Protein AF-A0A8J2PEN5-F1 (afdb_monomer)

pLDDT: mean 86.98, std 13.39, range [38.78, 98.19]

Secondary structure (DSSP, 8-state):
-EEEE--SEE--EEETTTTEEE---TT-BEE--SB-TTS-B-GGG-EEEPPEEES--EEE-----SGGGTTTSPPPSSTTPPPPPEETT---

Sequence (92 aa):
MFYLQEPELGGETVFIDANVVVRPTKGSGLFWYGLYSDGEVDRSTNHGACPVILGRKWVANKWIFYDDQFLARKCGLRPKERYVILANNTSS

Radius of gyration: 14.78 Å; Cα contacts (8 Å, |Δi|>4): 174; chains: 1; bounding box: 36×25×35 Å

Nearest PDB structures (foldseek):
  7zsc-assembly1_A  TM=9.726E-01  e=1.708E-04  Homo sapiens
  7zsc-assembly2_B  TM=9.716E-01  e=6.767E-04  Homo sapiens
  3itq-assembly1_A  TM=9.107E-01  e=8.268E-03  Bacillus anthracis str. Ames
  5hv0-assembly1_B  TM=9.058E-01  e=9.975E-03  Bacillus anthracis
  5iax-assembly1_A  TM=9.053E-01  e=1.281E-02  Bacillus anthracis

InterPro domains:
  IPR044862 Prolyl 4-hydroxylase alpha subunit, Fe(2+) 2OG dioxygenase domain [PF13640] (1-64)
  IPR045054 Prolyl 4-hydroxylase [PTHR10869] (1-63)

Organism: NCBI:txid39272

Structure (mmCIF, N/CA/C/O backbone):
data_AF-A0A8J2PEN5-F1
#
_entry.id   AF-A0A8J2PEN5-F1
#
loop_
_atom_site.group_PDB
_atom_site.id
_atom_site.type_symbol
_atom_site.label_atom_id
_atom_site.label_alt_id
_atom_site.label_comp_id
_atom_site.label_asym_id
_atom_site.label_entity_id
_atom_site.label_seq_id
_atom_site.pdbx_PDB_ins_code
_atom_site.Cartn_x
_atom_site.Cartn_y
_atom_site.Cartn_z
_atom_site.occupancy
_atom_site.B_iso_or_equiv
_atom_site.auth_seq_id
_atom_site.auth_comp_id
_atom_site.auth_asym_id
_atom_site.auth_atom_id
_atom_site.pdbx_PDB_model_num
ATOM 1 N N . MET A 1 1 ? 0.131 4.739 0.323 1.00 94.44 1 MET A N 1
ATOM 2 C CA . MET A 1 1 ? -1.130 4.645 1.088 1.00 94.44 1 MET A CA 1
ATOM 3 C C . MET A 1 1 ? -0.988 5.418 2.386 1.00 94.44 1 MET A C 1
ATOM 5 O O . MET A 1 1 ? 0.026 5.269 3.050 1.00 94.44 1 MET A O 1
ATOM 9 N N . PHE A 1 2 ? -1.978 6.226 2.747 1.00 96.56 2 PHE A N 1
ATOM 10 C CA . PHE A 1 2 ? -2.012 6.983 4.000 1.00 96.56 2 PHE A CA 1
ATOM 11 C C . PHE A 1 2 ? -3.144 6.467 4.885 1.00 96.56 2 PHE A C 1
ATOM 13 O O . PHE A 1 2 ? -4.258 6.286 4.390 1.00 96.56 2 PHE A O 1
ATOM 20 N N . TYR A 1 3 ? -2.879 6.245 6.171 1.00 97.25 3 TYR A N 1
ATOM 21 C CA . TYR A 1 3 ? -3.888 5.830 7.145 1.00 97.25 3 TYR A CA 1
ATOM 22 C C . TYR A 1 3 ? -4.514 7.066 7.799 1.00 97.25 3 TYR A C 1
ATOM 24 O O . TYR A 1 3 ? -3.881 7.767 8.583 1.00 97.25 3 TYR A O 1
ATOM 32 N N . LEU A 1 4 ? -5.772 7.350 7.467 1.00 97.50 4 LEU A N 1
ATOM 33 C CA . LEU A 1 4 ? -6.506 8.524 7.952 1.00 97.50 4 LEU A CA 1
ATOM 34 C C . LEU A 1 4 ? -7.207 8.262 9.292 1.00 97.50 4 LEU A C 1
ATOM 36 O O . LEU A 1 4 ? -7.449 9.188 10.064 1.00 97.50 4 LEU A O 1
ATOM 40 N N . GLN A 1 5 ? -7.529 6.998 9.562 1.00 96.94 5 GLN A N 1
ATOM 41 C CA . GLN A 1 5 ? -8.113 6.536 10.815 1.00 96.94 5 GLN A CA 1
ATOM 42 C C . GLN A 1 5 ? -7.690 5.088 11.064 1.00 96.94 5 GLN A C 1
ATOM 44 O O . GLN A 1 5 ? -7.763 4.258 10.152 1.00 96.94 5 GLN A O 1
ATOM 49 N N . GLU A 1 6 ? -7.275 4.809 12.296 1.00 96.50 6 GLU A N 1
ATOM 50 C CA . GLU A 1 6 ? -6.973 3.463 12.777 1.00 96.50 6 GLU A CA 1
ATOM 51 C C . GLU A 1 6 ? -8.226 2.808 13.395 1.00 96.50 6 GLU A C 1
ATOM 53 O O . GLU A 1 6 ? -8.979 3.497 14.096 1.00 96.50 6 GLU A O 1
ATOM 58 N N . PRO A 1 7 ? -8.491 1.522 13.095 1.00 97.50 7 PRO A N 1
ATOM 59 C CA . PRO A 1 7 ? -9.490 0.716 13.793 1.00 97.50 7 PRO A CA 1
ATOM 60 C C . PRO A 1 7 ? -8.979 0.284 15.175 1.00 97.50 7 PRO A C 1
ATOM 62 O O . PRO A 1 7 ? -7.770 0.191 15.379 1.00 97.50 7 PRO A O 1
ATOM 65 N N . GLU A 1 8 ? -9.879 -0.049 16.106 1.00 97.56 8 GLU A N 1
ATOM 66 C CA . GLU A 1 8 ? -9.466 -0.609 17.399 1.00 97.56 8 GLU A CA 1
ATOM 67 C C . GLU A 1 8 ? -8.958 -2.055 17.266 1.00 97.56 8 GLU A C 1
ATOM 69 O O . GLU A 1 8 ? -8.099 -2.470 18.045 1.00 97.56 8 GLU A O 1
ATOM 74 N N . LEU A 1 9 ? -9.463 -2.832 16.291 1.00 97.38 9 LEU A N 1
ATOM 75 C CA . LEU A 1 9 ? -9.005 -4.204 16.045 1.00 97.38 9 LEU A CA 1
ATOM 76 C C . LEU A 1 9 ? -9.068 -4.616 14.565 1.00 97.38 9 LEU A C 1
ATOM 78 O O . LEU A 1 9 ? -10.088 -4.444 13.888 1.00 97.38 9 LEU A O 1
ATOM 82 N N . GLY A 1 10 ? -7.999 -5.263 14.096 1.00 96.94 10 GLY A N 1
ATOM 83 C CA . GLY A 1 10 ? -7.848 -5.752 12.725 1.00 96.94 10 GLY A CA 1
ATOM 84 C C . GLY A 1 10 ? -7.460 -4.649 11.739 1.00 96.94 10 GLY A C 1
ATOM 85 O O . GLY A 1 10 ? -6.910 -3.609 12.106 1.00 96.94 10 GLY A O 1
ATOM 86 N N . GLY A 1 11 ? -7.778 -4.844 10.460 1.00 97.06 11 GLY A N 1
ATOM 87 C CA . GLY A 1 11 ? -7.513 -3.842 9.429 1.00 97.06 11 GLY A CA 1
ATOM 88 C C . GLY A 1 11 ? -6.036 -3.682 9.063 1.00 97.06 11 GLY A C 1
ATOM 89 O O . GLY A 1 11 ? -5.653 -2.644 8.522 1.00 97.06 11 GLY A O 1
ATOM 90 N N . GLU A 1 12 ? -5.190 -4.672 9.318 1.00 97.06 12 GLU A N 1
ATOM 91 C CA . GLU A 1 12 ? -3.803 -4.694 8.859 1.00 97.06 12 GLU A CA 1
ATOM 92 C C . GLU A 1 12 ? -3.711 -4.648 7.329 1.00 97.06 12 GLU A C 1
ATOM 94 O O . GLU A 1 12 ? -4.637 -5.015 6.603 1.00 97.06 12 GLU A O 1
ATOM 99 N N . THR A 1 13 ? -2.585 -4.158 6.823 1.00 96.69 13 THR A N 1
ATOM 100 C CA . THR A 1 13 ? -2.201 -4.325 5.420 1.00 96.69 13 THR A CA 1
ATOM 101 C C . THR A 1 13 ? -1.153 -5.422 5.360 1.00 96.69 13 THR A C 1
ATOM 103 O O . THR A 1 13 ? -0.114 -5.310 6.010 1.00 96.69 13 THR A O 1
ATOM 106 N N . VAL A 1 14 ? -1.428 -6.476 4.601 1.00 95.94 14 VAL A N 1
ATOM 107 C CA . VAL A 1 14 ? -0.580 -7.670 4.532 1.00 95.94 14 VAL A CA 1
ATOM 108 C C . VAL A 1 14 ? 0.036 -7.803 3.153 1.00 95.94 14 VAL A C 1
ATOM 110 O O . VAL A 1 14 ? -0.674 -7.682 2.160 1.00 95.94 14 VAL A O 1
ATOM 113 N N . PHE A 1 15 ? 1.338 -8.067 3.103 1.00 94.62 15 PHE A N 1
ATOM 114 C CA . PHE A 1 15 ? 2.074 -8.450 1.902 1.00 94.62 15 PHE A CA 1
ATOM 115 C C . PHE A 1 15 ? 2.412 -9.932 2.027 1.00 94.62 15 PHE A C 1
ATOM 117 O O . PHE A 1 15 ? 3.344 -10.297 2.745 1.00 94.62 15 PHE A O 1
ATOM 124 N N . ILE A 1 16 ? 1.606 -10.778 1.384 1.00 90.25 16 ILE A N 1
ATOM 125 C CA . ILE A 1 16 ? 1.593 -12.231 1.627 1.00 90.25 16 ILE A CA 1
ATOM 126 C C . ILE A 1 16 ? 2.947 -12.839 1.256 1.00 90.25 16 ILE A C 1
ATOM 128 O O . ILE A 1 16 ? 3.587 -13.493 2.073 1.00 90.25 16 ILE A O 1
ATOM 132 N N . ASP A 1 17 ? 3.411 -12.547 0.044 1.00 91.12 17 ASP A N 1
ATOM 133 C CA . ASP A 1 17 ? 4.639 -13.110 -0.515 1.00 91.12 17 ASP A CA 1
ATOM 134 C C . ASP A 1 17 ? 5.913 -12.538 0.135 1.00 91.12 17 ASP A C 1
ATOM 136 O O . 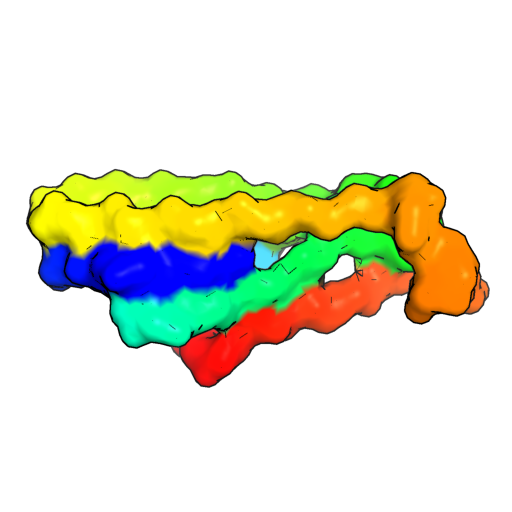ASP A 1 17 ? 6.9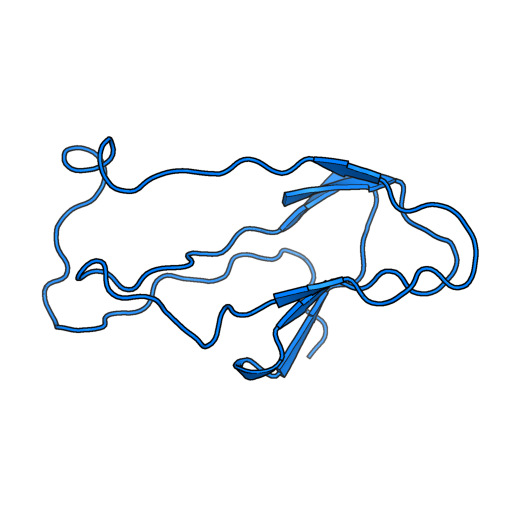64 -13.177 0.120 1.00 91.12 17 ASP A O 1
ATOM 140 N N . ALA A 1 18 ? 5.834 -11.338 0.720 1.00 89.38 18 ALA A N 1
ATOM 141 C CA . ALA A 1 18 ? 6.936 -10.729 1.465 1.00 89.38 18 ALA A CA 1
ATOM 142 C C . A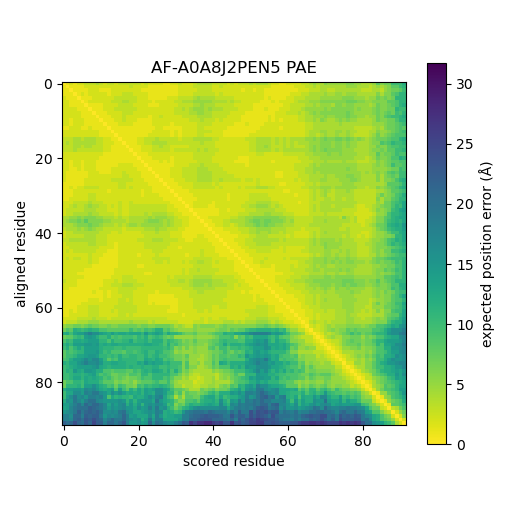LA A 1 18 ? 6.920 -11.067 2.966 1.00 89.38 18 ALA A C 1
ATOM 144 O O . ALA A 1 18 ? 7.861 -10.702 3.667 1.00 89.38 18 ALA A O 1
ATOM 145 N N . ASN A 1 19 ? 5.871 -11.736 3.458 1.00 90.06 19 ASN A N 1
ATOM 146 C CA . ASN A 1 19 ? 5.637 -12.000 4.877 1.00 90.06 19 ASN A CA 1
ATOM 147 C C . ASN A 1 19 ? 5.717 -10.729 5.752 1.00 90.06 19 ASN A C 1
ATOM 149 O O . ASN A 1 19 ? 6.316 -10.730 6.825 1.00 90.06 19 ASN A O 1
ATOM 153 N N . VAL A 1 20 ? 5.133 -9.623 5.274 1.00 90.81 20 VAL A N 1
ATOM 154 C CA . VAL A 1 20 ? 5.105 -8.339 5.995 1.00 90.81 20 VAL A CA 1
ATOM 155 C C . VAL A 1 20 ? 3.677 -7.991 6.386 1.00 90.81 20 VAL A C 1
ATOM 157 O O . VAL A 1 20 ? 2.771 -7.983 5.551 1.00 90.81 20 VAL A O 1
ATOM 160 N N . VAL A 1 21 ? 3.491 -7.629 7.654 1.00 94.50 21 VAL A N 1
ATOM 161 C CA . VAL A 1 21 ? 2.221 -7.140 8.195 1.00 94.50 21 VAL A CA 1
ATOM 162 C C . VAL A 1 21 ? 2.414 -5.717 8.696 1.00 94.50 21 VAL A C 1
ATOM 164 O O . VAL A 1 21 ? 3.289 -5.444 9.514 1.00 94.50 21 VAL A O 1
ATOM 167 N N . VAL A 1 22 ? 1.582 -4.798 8.215 1.00 94.62 22 VAL A N 1
ATOM 168 C CA . VAL A 1 22 ? 1.613 -3.390 8.613 1.00 94.62 22 VAL A CA 1
ATOM 169 C C . VAL A 1 22 ? 0.320 -3.051 9.333 1.00 94.62 22 VAL A C 1
ATOM 171 O O . VAL A 1 22 ? -0.757 -3.038 8.729 1.00 94.62 22 VAL A O 1
ATOM 174 N N . ARG A 1 23 ? 0.427 -2.737 10.625 1.00 95.12 23 ARG A N 1
ATOM 175 C CA . ARG A 1 23 ? -0.706 -2.229 11.399 1.00 95.12 23 ARG A CA 1
ATOM 176 C C . ARG A 1 23 ? -1.005 -0.778 11.002 1.00 95.12 23 ARG A C 1
ATOM 178 O O . ARG A 1 23 ? -0.072 0.018 10.879 1.00 95.12 23 ARG A O 1
ATOM 185 N N . PRO A 1 24 ? -2.279 -0.419 10.772 1.00 95.56 24 PRO A N 1
ATOM 186 C CA . PRO A 1 24 ? -2.656 0.964 10.519 1.00 95.56 24 PRO A CA 1
ATOM 187 C C . PRO A 1 24 ? -2.360 1.819 11.756 1.00 95.56 24 PRO A C 1
ATOM 189 O O . PRO A 1 24 ? -2.725 1.454 12.868 1.00 95.56 24 PRO A O 1
ATOM 192 N N . THR A 1 25 ? -1.731 2.973 11.552 1.00 95.88 25 THR A N 1
ATOM 193 C CA . THR A 1 25 ? -1.548 3.990 12.598 1.00 95.88 25 THR A CA 1
ATOM 194 C C . THR A 1 25 ? -2.026 5.313 12.040 1.00 95.88 25 THR A C 1
ATOM 196 O O . THR A 1 25 ? -1.596 5.711 10.956 1.00 95.88 25 THR A O 1
ATOM 199 N N . LYS A 1 26 ? -2.926 6.001 12.737 1.00 96.38 26 LYS A N 1
ATOM 200 C CA . LYS A 1 26 ? -3.493 7.256 12.240 1.00 96.38 26 LYS A CA 1
ATOM 201 C C . LYS A 1 26 ? -2.392 8.283 11.945 1.00 96.38 26 LYS A C 1
ATOM 203 O O . LYS A 1 26 ? -1.534 8.552 12.777 1.00 96.38 26 LYS A O 1
ATOM 208 N N . GLY A 1 27 ? -2.431 8.866 10.748 1.00 95.69 27 GLY A N 1
ATOM 209 C CA . GLY A 1 27 ? -1.452 9.844 10.269 1.00 95.69 27 GLY A CA 1
ATOM 210 C C . GLY A 1 27 ? -0.189 9.239 9.650 1.00 95.69 27 GLY A C 1
ATOM 211 O O . GLY A 1 27 ? 0.618 9.987 9.102 1.00 95.69 27 GLY A O 1
ATOM 212 N N . SER A 1 28 ? -0.006 7.914 9.684 1.00 94.62 28 SER A N 1
ATOM 213 C CA . SER A 1 28 ? 1.159 7.272 9.072 1.00 94.62 28 SER A CA 1
ATOM 214 C C . SER A 1 28 ? 0.964 6.989 7.577 1.00 94.62 28 SER A C 1
ATOM 216 O O . SER A 1 28 ? -0.152 6.955 7.042 1.00 94.62 28 SER A O 1
ATOM 218 N N . GLY A 1 29 ? 2.089 6.805 6.882 1.00 94.12 29 GLY A N 1
ATOM 219 C CA . GLY A 1 29 ? 2.14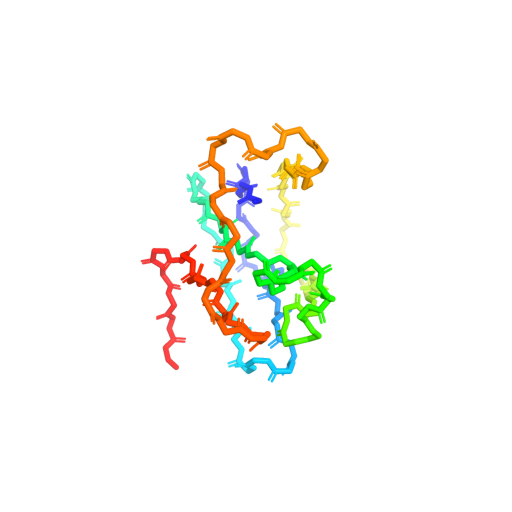9 6.465 5.466 1.00 94.12 29 GLY A CA 1
ATOM 220 C C . GLY A 1 29 ? 2.870 5.140 5.245 1.00 94.12 29 GLY A C 1
ATOM 221 O O . GLY A 1 29 ? 3.877 4.852 5.888 1.00 94.12 29 GLY A O 1
ATOM 222 N N . LEU A 1 30 ? 2.354 4.352 4.308 1.00 94.12 30 LEU A N 1
ATOM 223 C CA . LEU A 1 30 ? 2.964 3.135 3.792 1.00 94.12 30 LEU A CA 1
ATOM 224 C C . LEU A 1 30 ? 3.266 3.330 2.304 1.00 94.12 30 LEU A C 1
ATOM 226 O O . LEU A 1 30 ? 2.361 3.652 1.523 1.00 94.12 30 LEU A O 1
ATOM 230 N N . PHE A 1 31 ? 4.522 3.131 1.911 1.00 93.50 31 PHE A N 1
ATOM 231 C CA . PHE A 1 31 ? 4.978 3.295 0.536 1.00 93.50 31 PHE A CA 1
ATOM 232 C C . PHE A 1 31 ? 5.792 2.084 0.070 1.00 93.50 31 PHE A C 1
ATOM 234 O O . PHE A 1 31 ? 6.662 1.582 0.779 1.00 93.50 31 PHE A O 1
ATOM 241 N N . TRP A 1 32 ? 5.508 1.624 -1.144 1.00 92.44 32 TRP A N 1
ATOM 242 C CA . TRP A 1 32 ? 6.195 0.508 -1.782 1.00 92.44 32 TRP A CA 1
ATOM 243 C C . TRP A 1 32 ? 6.189 0.698 -3.299 1.00 92.44 32 TRP A C 1
ATOM 245 O O . TRP A 1 32 ? 5.382 1.459 -3.840 1.00 92.44 32 TRP A O 1
ATOM 255 N N . TYR A 1 33 ? 7.083 -0.015 -3.977 1.00 90.88 33 TYR A N 1
ATOM 256 C CA . TYR A 1 33 ? 7.131 -0.079 -5.434 1.00 90.88 33 TYR A CA 1
ATOM 257 C C . TYR A 1 33 ? 6.509 -1.390 -5.897 1.00 90.88 33 TYR A C 1
ATOM 259 O O . TYR A 1 33 ? 6.942 -2.448 -5.464 1.00 90.88 33 TYR A O 1
ATOM 267 N N . GLY A 1 34 ? 5.511 -1.316 -6.778 1.00 91.06 34 GLY A N 1
ATOM 268 C CA . GLY A 1 34 ? 4.877 -2.505 -7.361 1.00 91.06 34 GLY A CA 1
ATOM 269 C C . GLY A 1 34 ? 5.636 -3.116 -8.543 1.00 91.06 34 GLY A C 1
ATOM 270 O O . GLY A 1 34 ? 5.240 -4.163 -9.047 1.00 91.06 34 GLY A O 1
ATOM 271 N N . LEU A 1 35 ? 6.698 -2.451 -9.001 1.00 89.75 35 LEU A N 1
ATOM 272 C CA . LEU A 1 35 ? 7.483 -2.830 -10.170 1.00 89.75 35 LEU A CA 1
ATOM 273 C C . LEU A 1 35 ? 8.958 -2.963 -9.794 1.00 89.75 35 LEU A C 1
ATOM 275 O O . LEU A 1 35 ? 9.446 -2.250 -8.914 1.00 89.75 35 LEU A O 1
ATOM 279 N N . TYR A 1 36 ? 9.668 -3.829 -10.501 1.00 87.44 36 TYR A N 1
ATOM 280 C CA . TYR A 1 36 ? 11.120 -3.817 -10.579 1.00 87.44 36 TYR A CA 1
ATOM 281 C C . TYR A 1 36 ? 11.617 -2.657 -11.451 1.00 87.44 36 TYR A C 1
ATOM 283 O O . TYR A 1 36 ? 10.846 -1.977 -12.133 1.00 87.44 36 TYR A O 1
ATOM 291 N N . SER A 1 37 ? 12.930 -2.428 -11.458 1.00 84.69 37 SER A N 1
ATOM 292 C CA . SER A 1 37 ? 13.544 -1.345 -12.233 1.00 84.69 37 SER A CA 1
ATOM 293 C C . SER A 1 37 ? 13.439 -1.458 -13.749 1.00 84.69 37 SER A C 1
ATOM 295 O O . SER A 1 37 ? 13.665 -0.475 -14.452 1.00 84.69 37 SER A O 1
ATOM 297 N N . ASP A 1 38 ? 13.164 -2.657 -14.247 1.00 83.81 38 ASP A N 1
ATOM 298 C CA . ASP A 1 38 ? 12.911 -2.950 -15.657 1.00 83.81 38 ASP A CA 1
ATOM 299 C C . ASP A 1 38 ? 11.422 -2.828 -16.029 1.00 83.81 38 ASP A C 1
ATOM 301 O O . ASP A 1 38 ? 11.067 -3.055 -17.180 1.00 83.81 38 ASP A O 1
ATOM 305 N N . GLY A 1 39 ? 10.559 -2.431 -15.084 1.00 85.19 39 GLY A N 1
ATOM 306 C CA . GLY A 1 39 ? 9.124 -2.244 -15.304 1.00 85.19 39 GLY A CA 1
ATOM 307 C C . GLY A 1 39 ? 8.289 -3.513 -15.124 1.00 85.19 39 GLY A C 1
ATOM 308 O O . GLY A 1 39 ? 7.064 -3.443 -15.196 1.00 85.19 39 GLY A O 1
ATOM 309 N N . GLU A 1 40 ? 8.913 -4.657 -14.838 1.00 88.75 40 GLU A N 1
ATOM 310 C CA . GLU A 1 40 ? 8.197 -5.901 -14.552 1.00 88.75 40 GLU A CA 1
ATOM 311 C C . GLU A 1 40 ? 7.513 -5.858 -13.181 1.00 88.75 40 GLU A C 1
ATOM 313 O O . GLU A 1 40 ? 8.007 -5.244 -12.237 1.00 88.75 40 GLU A O 1
ATOM 318 N N . VAL A 1 41 ? 6.385 -6.555 -13.032 1.00 90.69 41 VAL A N 1
ATOM 319 C CA . VAL A 1 41 ? 5.627 -6.586 -11.770 1.00 90.69 41 VAL A CA 1
ATOM 320 C C . VAL A 1 41 ? 6.391 -7.341 -10.678 1.00 90.69 41 VAL A C 1
ATOM 322 O O . VAL A 1 41 ? 6.698 -8.527 -10.831 1.00 90.69 41 VAL A O 1
ATOM 325 N N . ASP A 1 42 ? 6.618 -6.696 -9.528 1.00 91.56 42 ASP A N 1
ATOM 326 C CA . ASP A 1 42 ? 7.145 -7.364 -8.335 1.00 91.56 42 ASP A CA 1
ATOM 327 C C . ASP A 1 42 ? 5.999 -8.023 -7.557 1.00 91.56 42 ASP A C 1
ATOM 329 O O . ASP A 1 42 ? 5.330 -7.401 -6.725 1.00 91.56 42 ASP A O 1
ATOM 333 N N . ARG A 1 43 ? 5.792 -9.322 -7.810 1.00 91.62 43 ARG A N 1
ATOM 334 C CA . ARG A 1 43 ? 4.758 -10.133 -7.143 1.00 91.62 43 ARG A CA 1
ATOM 335 C C . ARG A 1 43 ? 4.905 -10.169 -5.625 1.00 91.62 43 ARG A C 1
ATOM 337 O O . ARG A 1 43 ? 3.899 -10.325 -4.948 1.00 91.62 43 ARG A O 1
ATOM 344 N N . SER A 1 44 ? 6.106 -9.952 -5.079 1.00 90.06 44 SER A N 1
ATOM 345 C CA . SER A 1 44 ? 6.287 -9.914 -3.622 1.00 90.06 44 SER A CA 1
ATOM 346 C C . SER A 1 44 ? 5.520 -8.770 -2.950 1.00 90.06 44 SER A C 1
ATOM 348 O O . SER A 1 44 ? 5.252 -8.814 -1.752 1.00 90.06 44 SER A O 1
ATOM 350 N N . THR A 1 45 ? 5.124 -7.761 -3.732 1.00 92.50 45 THR A N 1
ATOM 351 C CA . THR A 1 45 ? 4.335 -6.621 -3.259 1.00 92.50 45 THR A CA 1
ATOM 352 C C . THR A 1 45 ? 2.824 -6.81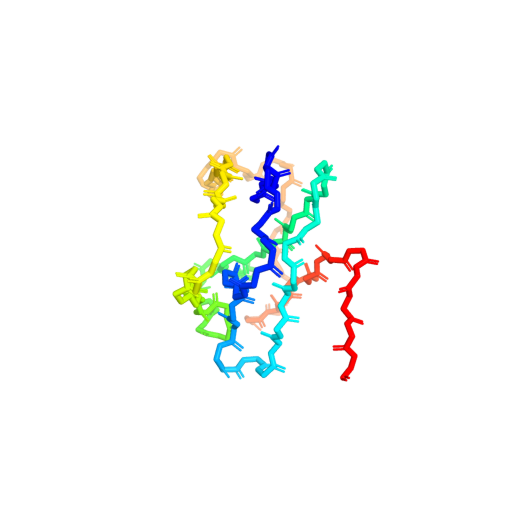8 -3.379 1.00 92.50 45 THR A C 1
ATOM 354 O O . THR A 1 45 ? 2.052 -5.881 -3.143 1.00 92.50 45 THR A O 1
ATOM 357 N N . ASN A 1 46 ? 2.386 -8.033 -3.726 1.00 93.81 46 ASN A N 1
ATOM 358 C CA . ASN A 1 46 ? 0.983 -8.405 -3.678 1.00 93.81 46 ASN A CA 1
ATOM 359 C C . ASN A 1 46 ? 0.461 -8.226 -2.250 1.00 93.81 46 ASN A C 1
ATOM 361 O O . ASN A 1 46 ? 1.009 -8.786 -1.296 1.00 93.81 46 ASN A O 1
ATOM 365 N N . HIS A 1 47 ? -0.576 -7.407 -2.110 1.00 95.31 47 HIS A N 1
ATOM 366 C CA . HIS A 1 47 ? -1.053 -6.972 -0.811 1.00 95.31 47 HIS A CA 1
ATOM 367 C C . HIS A 1 47 ? -2.569 -6.976 -0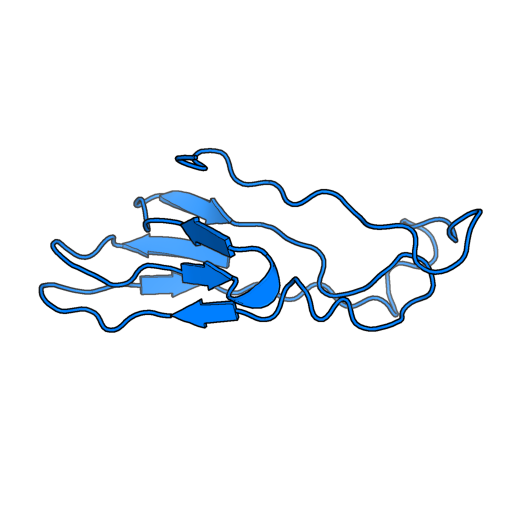.717 1.00 95.31 47 HIS A C 1
ATOM 369 O O . HIS A 1 47 ? -3.286 -6.797 -1.700 1.00 95.31 47 HIS A O 1
ATOM 375 N N . GLY A 1 48 ? -3.046 -7.146 0.510 1.00 95.56 48 GLY A N 1
ATOM 376 C CA . GLY A 1 48 ? -4.457 -7.103 0.854 1.00 95.56 48 GLY A CA 1
ATOM 377 C C . GLY A 1 48 ? -4.695 -6.339 2.147 1.00 95.56 48 GLY A C 1
ATOM 378 O O . GLY A 1 48 ? -3.770 -6.053 2.911 1.00 95.56 48 GLY A O 1
ATOM 379 N N . ALA A 1 49 ? -5.958 -6.009 2.394 1.00 95.50 49 ALA A N 1
ATOM 380 C CA . ALA A 1 49 ? -6.403 -5.508 3.684 1.00 95.50 49 ALA A CA 1
ATOM 381 C C . ALA A 1 49 ? -7.043 -6.653 4.473 1.00 95.50 49 ALA A C 1
ATOM 383 O O . ALA A 1 49 ? -7.975 -7.294 3.986 1.00 95.50 49 ALA A O 1
ATOM 384 N N . CYS A 1 50 ? -6.569 -6.881 5.696 1.00 96.69 50 CYS A N 1
ATOM 385 C CA . CYS A 1 50 ? -7.262 -7.739 6.644 1.00 96.69 50 CYS A CA 1
ATOM 386 C C . CYS A 1 50 ? -8.625 -7.127 7.016 1.00 96.69 50 CYS A C 1
ATOM 388 O O . CYS A 1 50 ? -8.772 -5.897 7.005 1.00 96.69 50 CYS A O 1
ATOM 390 N N . PRO A 1 51 ? -9.625 -7.954 7.366 1.00 97.94 51 PRO A N 1
ATOM 391 C CA . PRO A 1 51 ? -10.910 -7.465 7.849 1.00 97.94 51 PRO A CA 1
ATOM 392 C C . PRO A 1 51 ? -10.750 -6.549 9.068 1.00 97.94 51 PRO A C 1
ATOM 394 O O . PRO A 1 51 ? -9.918 -6.798 9.942 1.00 97.94 51 PRO A O 1
ATOM 397 N N . VAL A 1 52 ? -11.567 -5.497 9.142 1.00 98.06 52 VAL A N 1
ATOM 398 C CA . VAL A 1 52 ? -11.732 -4.719 10.378 1.00 98.06 52 VAL A CA 1
ATOM 399 C C . VAL A 1 52 ? -12.687 -5.494 11.275 1.00 98.06 52 VAL A C 1
ATOM 401 O O . VAL A 1 52 ? -13.815 -5.767 10.872 1.00 98.06 52 VAL A O 1
ATOM 404 N N . ILE A 1 53 ? -12.225 -5.864 12.467 1.00 98.19 53 ILE A N 1
ATOM 405 C CA . ILE A 1 53 ? -13.024 -6.629 13.432 1.00 98.19 53 ILE A CA 1
ATOM 406 C C . ILE A 1 53 ? -13.808 -5.670 14.330 1.00 98.19 53 ILE A C 1
ATOM 408 O O . ILE A 1 53 ? -14.988 -5.890 14.589 1.00 98.19 53 ILE A O 1
ATOM 412 N N . LEU A 1 54 ? -13.161 -4.588 14.774 1.00 98.19 54 LEU A N 1
ATOM 413 C CA . LEU A 1 54 ? -13.776 -3.537 15.577 1.00 98.19 54 LEU A CA 1
ATOM 414 C C . LEU A 1 54 ? -13.294 -2.172 15.086 1.00 98.19 54 LEU A C 1
ATOM 416 O O . LEU A 1 54 ? -12.097 -1.977 14.859 1.00 98.19 54 LEU A O 1
ATOM 420 N N . GLY A 1 55 ? -14.241 -1.252 14.898 1.00 97.56 55 GLY A N 1
ATOM 421 C CA . GLY A 1 55 ? -13.947 0.125 14.520 1.00 97.56 55 GLY A CA 1
ATOM 422 C C . GLY A 1 55 ? -14.096 0.454 13.057 1.00 97.56 55 GLY A C 1
ATOM 423 O O . GLY A 1 55 ? -14.926 -0.097 12.334 1.00 97.56 55 GLY A O 1
ATOM 424 N N . ARG A 1 56 ? -13.286 1.422 12.622 1.00 97.56 56 ARG A N 1
ATOM 425 C CA . ARG A 1 56 ? -13.273 1.938 11.252 1.00 97.56 56 ARG A CA 1
ATOM 426 C C . ARG A 1 56 ? -11.846 2.204 10.798 1.00 97.56 56 ARG A C 1
ATOM 428 O O . ARG A 1 56 ? -11.120 2.960 11.430 1.00 97.56 56 ARG A O 1
ATOM 435 N N . LYS A 1 57 ? -11.492 1.668 9.633 1.00 97.38 57 LYS A N 1
ATOM 436 C CA . LYS A 1 57 ? -10.248 1.982 8.924 1.00 97.38 57 LYS A CA 1
ATOM 437 C C . LYS A 1 57 ? -10.557 2.925 7.766 1.00 97.38 57 LYS A C 1
ATOM 439 O O . LYS A 1 57 ? -11.350 2.580 6.896 1.00 97.38 57 LYS A O 1
ATOM 444 N N . TRP A 1 58 ? -9.904 4.085 7.732 1.00 97.94 58 TRP A N 1
ATOM 445 C CA . TRP A 1 58 ? -9.949 4.995 6.581 1.00 97.94 58 TRP A CA 1
ATOM 446 C C . TRP A 1 58 ? -8.561 5.131 5.982 1.00 97.94 58 TRP A C 1
ATOM 448 O O . TRP A 1 58 ? -7.593 5.369 6.704 1.00 97.94 58 TRP A O 1
ATOM 458 N N . VAL A 1 59 ? -8.468 4.994 4.661 1.00 97.75 59 VAL A N 1
ATOM 459 C CA . VAL A 1 59 ? -7.208 5.102 3.923 1.00 97.75 59 VAL A CA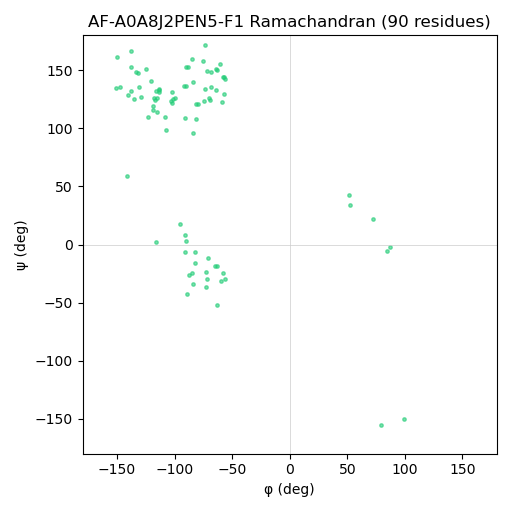 1
ATOM 460 C C . VAL A 1 59 ? -7.359 5.990 2.699 1.00 97.75 59 VAL A C 1
ATOM 462 O O . VAL A 1 59 ? -8.415 6.019 2.072 1.00 97.75 59 VAL A O 1
ATOM 465 N N . ALA A 1 60 ? -6.279 6.676 2.336 1.00 97.81 60 ALA A N 1
ATOM 466 C CA . ALA A 1 60 ? -6.139 7.348 1.051 1.00 97.81 60 ALA A CA 1
ATOM 467 C C . ALA A 1 60 ? -5.018 6.692 0.241 1.00 97.81 60 ALA A C 1
ATOM 469 O O . ALA A 1 60 ? -3.875 6.581 0.697 1.00 97.81 60 ALA A O 1
ATOM 470 N N . ASN A 1 61 ? -5.336 6.275 -0.982 1.00 96.31 61 ASN A N 1
ATOM 471 C CA . ASN A 1 61 ? -4.367 5.705 -1.908 1.00 96.31 61 ASN A CA 1
ATOM 472 C C . ASN A 1 61 ? -3.972 6.731 -2.964 1.00 96.31 61 ASN A C 1
ATOM 474 O O . ASN A 1 61 ? -4.824 7.339 -3.607 1.00 96.31 61 ASN A O 1
ATOM 478 N N . LYS A 1 62 ? -2.662 6.881 -3.164 1.00 94.69 62 LYS A N 1
ATOM 479 C CA . LYS A 1 62 ? -2.089 7.607 -4.292 1.00 94.69 62 LYS A CA 1
ATOM 480 C C . LYS A 1 62 ? -1.248 6.627 -5.089 1.00 94.69 62 LYS A C 1
ATOM 482 O O . LYS A 1 62 ? -0.292 6.068 -4.558 1.00 94.69 62 LYS A O 1
ATOM 487 N N . TRP A 1 63 ? -1.634 6.440 -6.341 1.00 93.25 63 TRP A N 1
ATOM 488 C CA . TRP A 1 63 ? -0.890 5.651 -7.309 1.00 93.25 63 TRP A CA 1
ATOM 489 C C . TRP A 1 63 ? 0.054 6.581 -8.068 1.00 93.25 63 TRP A C 1
ATOM 491 O O . TRP A 1 63 ? -0.322 7.707 -8.413 1.00 93.25 63 TRP A O 1
ATOM 501 N N . ILE A 1 64 ? 1.290 6.127 -8.255 1.00 90.00 64 ILE A N 1
ATOM 502 C CA . ILE A 1 64 ? 2.329 6.818 -9.016 1.00 90.00 64 ILE A CA 1
ATOM 503 C C . ILE A 1 64 ? 2.681 5.883 -10.167 1.00 90.00 64 ILE A C 1
ATOM 505 O O . ILE A 1 64 ? 3.132 4.765 -9.927 1.00 90.00 64 ILE A O 1
ATOM 509 N N . PHE A 1 65 ? 2.409 6.319 -11.393 1.00 87.88 65 PHE A N 1
ATOM 510 C CA . PHE A 1 65 ? 2.603 5.509 -12.592 1.00 87.88 65 PHE A CA 1
ATOM 511 C C . PHE A 1 65 ? 4.017 5.674 -13.148 1.00 87.88 65 PHE A C 1
ATOM 513 O O . PHE A 1 65 ? 4.660 6.700 -12.930 1.00 87.88 65 PHE A O 1
ATOM 520 N N . TYR A 1 66 ? 4.497 4.642 -13.839 1.00 82.00 66 TYR A N 1
ATOM 521 C CA . TYR A 1 66 ? 5.849 4.585 -14.395 1.00 82.00 66 TYR A CA 1
ATOM 522 C C . TYR A 1 66 ? 6.036 5.501 -15.615 1.00 82.00 66 TYR A C 1
ATOM 524 O O . TYR A 1 66 ? 7.088 6.125 -15.744 1.00 82.00 66 TYR A O 1
ATOM 532 N N . ASP A 1 67 ? 5.012 5.630 -16.464 1.00 79.62 67 ASP A N 1
ATOM 533 C CA . ASP A 1 67 ? 5.124 6.278 -17.780 1.00 79.62 67 ASP A CA 1
ATOM 534 C C . ASP A 1 67 ? 5.570 7.749 -17.709 1.00 79.62 67 ASP A C 1
ATOM 536 O O . ASP A 1 67 ? 6.326 8.209 -18.560 1.00 79.62 67 ASP A O 1
ATOM 540 N N . ASP A 1 68 ? 5.217 8.463 -16.636 1.00 78.69 68 ASP A N 1
ATOM 541 C CA . ASP A 1 68 ? 5.586 9.871 -16.423 1.00 78.69 68 ASP A CA 1
ATOM 542 C C . ASP A 1 68 ? 6.848 10.046 -15.557 1.00 78.69 68 ASP A C 1
ATOM 544 O O . ASP A 1 68 ? 7.073 11.101 -14.958 1.00 78.69 68 ASP A O 1
ATOM 548 N N . GLN A 1 69 ? 7.666 9.000 -15.404 1.00 78.62 69 GLN A N 1
ATOM 549 C CA . GLN A 1 69 ? 8.820 9.004 -14.496 1.00 78.62 69 GLN A CA 1
ATOM 550 C C . GLN A 1 69 ? 10.174 8.858 -15.195 1.00 78.62 69 GLN A C 1
ATOM 552 O O . GLN A 1 69 ? 11.193 8.891 -14.512 1.00 78.62 69 GLN A O 1
ATOM 557 N N . PHE A 1 70 ? 10.228 8.782 -16.525 1.00 75.62 70 PHE A N 1
ATOM 558 C CA . PHE A 1 70 ? 11.464 8.539 -17.287 1.00 75.62 70 PHE A CA 1
ATOM 559 C C . PHE A 1 70 ? 12.604 9.548 -17.027 1.00 75.62 70 PHE A C 1
ATOM 561 O O . PHE A 1 70 ? 13.774 9.181 -17.099 1.00 75.62 70 PHE A O 1
ATOM 568 N N . LEU A 1 71 ? 12.297 10.809 -16.685 1.00 78.44 71 LEU A N 1
ATOM 569 C CA . LEU A 1 71 ? 13.317 11.811 -16.314 1.00 78.44 71 LEU A CA 1
ATOM 570 C C . LEU A 1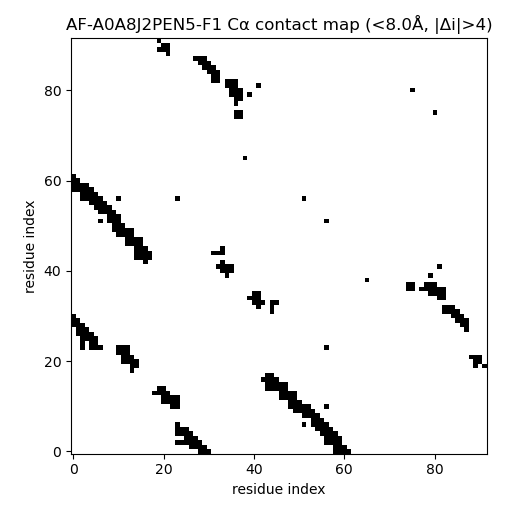 71 ? 13.735 11.730 -14.841 1.00 78.44 71 LEU A C 1
ATOM 572 O O . LEU A 1 71 ? 14.882 12.009 -14.499 1.00 78.44 71 LEU A O 1
ATOM 576 N N . ALA A 1 72 ? 12.800 11.373 -13.960 1.00 80.56 72 ALA A N 1
ATOM 577 C CA . ALA A 1 72 ? 13.031 11.306 -12.519 1.00 80.56 72 ALA A CA 1
ATOM 578 C C . ALA A 1 72 ? 13.637 9.960 -12.086 1.00 80.56 72 ALA A C 1
ATOM 580 O O . ALA A 1 72 ? 14.284 9.868 -11.041 1.00 80.56 72 ALA A O 1
ATOM 581 N N . ARG A 1 73 ? 13.426 8.904 -12.878 1.00 76.38 73 ARG A N 1
ATOM 582 C CA . ARG A 1 73 ? 13.824 7.526 -12.593 1.00 76.38 73 ARG A CA 1
ATOM 583 C C . ARG A 1 73 ? 14.719 7.009 -13.708 1.00 76.38 73 ARG A C 1
ATOM 585 O O . ARG A 1 73 ? 14.270 6.748 -14.815 1.00 76.38 73 ARG A O 1
ATOM 592 N N . LYS A 1 74 ? 15.999 6.836 -13.382 1.00 74.69 74 LYS A N 1
ATOM 593 C CA . LYS A 1 74 ? 16.960 6.181 -14.272 1.00 74.69 74 LYS A CA 1
ATOM 594 C C . LYS A 1 74 ? 16.632 4.694 -14.400 1.00 74.69 74 LYS A C 1
ATOM 596 O O . LYS A 1 74 ? 16.177 4.075 -13.437 1.00 74.69 74 LYS A O 1
ATOM 601 N N . CYS A 1 75 ? 16.928 4.138 -15.568 1.00 72.69 75 CYS A N 1
ATOM 602 C CA . CYS A 1 75 ? 16.866 2.705 -15.828 1.00 72.69 75 CYS A CA 1
ATOM 603 C C . CYS A 1 75 ? 17.763 1.946 -14.835 1.00 72.69 75 CYS A C 1
ATOM 605 O O . CYS A 1 75 ? 18.839 2.434 -14.474 1.00 72.69 75 CYS A O 1
ATOM 607 N N . GLY A 1 76 ? 17.337 0.753 -14.414 1.00 73.62 76 GLY A N 1
ATOM 608 C CA . GLY A 1 76 ? 18.189 -0.140 -13.626 1.00 73.62 76 GLY A CA 1
ATOM 609 C C . GLY A 1 76 ? 19.420 -0.591 -14.417 1.00 73.62 76 GLY A C 1
ATOM 610 O O . GLY A 1 76 ? 19.372 -0.706 -15.641 1.00 73.62 76 GLY A O 1
ATOM 611 N N . LEU A 1 77 ? 20.528 -0.860 -13.720 1.00 81.56 77 LEU A N 1
ATOM 612 C CA . LEU A 1 77 ? 21.740 -1.418 -14.343 1.00 81.56 77 LEU A CA 1
ATOM 613 C C . LEU A 1 77 ? 21.651 -2.941 -14.509 1.00 81.56 77 LEU A C 1
ATOM 615 O O . LEU A 1 77 ? 22.448 -3.538 -15.232 1.00 81.56 77 LEU A O 1
ATOM 619 N N . ARG A 1 78 ? 20.702 -3.573 -13.811 1.00 82.69 78 ARG A N 1
ATOM 620 C CA . ARG A 1 78 ? 20.473 -5.017 -13.805 1.00 82.69 78 ARG A CA 1
ATOM 621 C C . ARG A 1 78 ? 18.986 -5.315 -14.015 1.00 82.69 78 ARG A C 1
ATOM 623 O O . ARG A 1 78 ? 18.149 -4.549 -13.534 1.00 82.69 78 ARG A O 1
ATOM 630 N N . PRO A 1 79 ? 18.648 -6.434 -14.675 1.00 80.56 79 PRO A N 1
ATOM 631 C CA . PRO A 1 79 ? 17.276 -6.928 -14.706 1.00 80.56 79 PRO A CA 1
ATOM 632 C C . PRO A 1 79 ? 16.755 -7.190 -13.288 1.00 80.56 79 PRO A C 1
ATOM 634 O O . PRO A 1 79 ? 17.508 -7.657 -12.428 1.00 80.56 79 PRO A O 1
ATOM 637 N N . LYS A 1 80 ? 15.466 -6.926 -13.061 1.00 79.75 80 LYS A N 1
ATOM 638 C CA . LYS A 1 80 ? 14.738 -7.181 -11.809 1.00 79.75 80 LYS A CA 1
ATOM 639 C C . LYS A 1 80 ? 15.378 -6.611 -10.539 1.00 79.75 80 LYS A C 1
ATOM 641 O O . LYS A 1 80 ? 15.289 -7.205 -9.463 1.00 79.75 80 LYS A O 1
ATOM 646 N N . GLU A 1 81 ? 16.032 -5.456 -10.631 1.00 83.81 81 GLU A N 1
ATOM 647 C CA . GLU A 1 81 ? 16.542 -4.775 -9.443 1.00 83.81 81 GLU A CA 1
ATOM 648 C C . GLU A 1 81 ? 15.371 -4.214 -8.617 1.00 83.81 81 GLU A C 1
ATOM 650 O O . GLU A 1 81 ? 14.489 -3.525 -9.136 1.00 83.81 81 GLU A O 1
ATOM 655 N N . ARG A 1 82 ? 15.326 -4.570 -7.326 1.00 77.25 82 ARG A N 1
ATOM 656 C CA . ARG A 1 82 ? 14.216 -4.228 -6.429 1.00 77.25 82 ARG A CA 1
ATOM 657 C C . ARG A 1 82 ? 14.396 -2.829 -5.842 1.00 77.25 82 ARG A C 1
ATOM 659 O O . ARG A 1 82 ? 15.481 -2.461 -5.395 1.00 77.25 82 ARG A O 1
ATOM 666 N N . TYR A 1 83 ? 13.293 -2.092 -5.752 1.00 72.3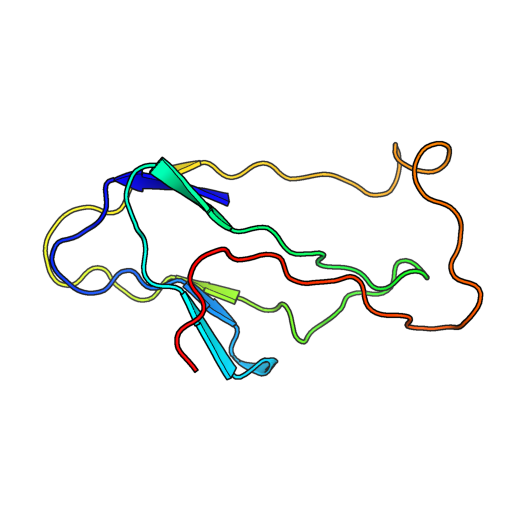8 83 TYR A N 1
ATOM 667 C CA . TYR A 1 83 ? 13.227 -0.833 -5.018 1.00 72.38 83 TYR A CA 1
ATOM 668 C C . TYR A 1 83 ? 12.811 -1.034 -3.547 1.00 72.38 83 TYR A C 1
ATOM 670 O O . TYR A 1 83 ? 12.111 -1.980 -3.197 1.00 72.38 83 TYR A O 1
ATOM 678 N N . VAL A 1 84 ? 13.240 -0.132 -2.664 1.00 67.81 84 VAL A N 1
ATOM 679 C CA . VAL A 1 84 ? 13.046 -0.252 -1.206 1.00 67.81 84 VAL A CA 1
ATOM 680 C C . VAL A 1 84 ? 11.567 -0.105 -0.807 1.00 67.81 84 VAL A C 1
ATOM 682 O O . VAL A 1 84 ? 10.893 0.821 -1.258 1.00 67.81 84 VAL A O 1
ATOM 685 N N . ILE A 1 85 ? 11.081 -0.975 0.089 1.00 62.22 85 ILE A N 1
ATOM 686 C CA . ILE A 1 85 ? 9.808 -0.794 0.809 1.00 62.22 85 ILE A CA 1
ATOM 687 C C . ILE A 1 85 ? 10.075 0.145 1.988 1.00 62.22 85 ILE A C 1
ATOM 689 O O . ILE A 1 85 ? 10.912 -0.155 2.836 1.00 62.22 85 ILE A O 1
ATOM 693 N N . LEU A 1 86 ? 9.379 1.281 2.045 1.00 60.47 86 LEU A N 1
ATOM 694 C CA . LEU A 1 86 ? 9.521 2.247 3.131 1.00 60.47 86 LEU A CA 1
ATOM 695 C C . LEU A 1 86 ? 8.266 2.210 4.001 1.00 60.47 86 LEU A C 1
ATOM 697 O O . LEU A 1 86 ? 7.186 2.659 3.607 1.00 60.47 86 LEU A O 1
ATOM 701 N N . ALA A 1 87 ? 8.428 1.681 5.207 1.00 56.47 87 ALA A N 1
ATOM 702 C CA . ALA A 1 87 ? 7.422 1.715 6.251 1.00 56.47 87 ALA A CA 1
ATOM 703 C C . ALA A 1 87 ? 8.110 2.097 7.563 1.00 56.47 87 ALA A C 1
ATOM 705 O O . ALA A 1 87 ? 9.070 1.452 7.972 1.00 56.47 87 ALA A O 1
ATOM 706 N N . ASN A 1 88 ? 7.618 3.146 8.224 1.00 48.03 88 ASN A N 1
ATOM 707 C CA . ASN A 1 88 ? 8.235 3.648 9.456 1.00 48.03 88 ASN A CA 1
ATOM 708 C C . ASN A 1 88 ? 8.036 2.716 10.666 1.00 48.03 88 ASN A C 1
ATOM 710 O O . ASN A 1 88 ? 8.700 2.917 11.672 1.00 48.03 88 ASN A O 1
ATOM 714 N N . ASN A 1 89 ? 7.162 1.704 10.570 1.00 49.75 89 ASN A N 1
ATOM 715 C CA . ASN A 1 89 ? 6.765 0.829 11.680 1.00 49.75 89 ASN A CA 1
ATOM 716 C C . ASN A 1 89 ? 6.605 -0.638 11.227 1.00 49.75 89 ASN A C 1
ATOM 718 O O . ASN A 1 89 ? 5.516 -1.206 11.319 1.00 49.75 89 ASN A O 1
ATOM 722 N N . THR A 1 90 ? 7.655 -1.262 10.692 1.00 48.59 90 THR A N 1
ATOM 723 C CA . THR A 1 90 ? 7.652 -2.720 10.482 1.00 48.59 90 THR A CA 1
ATOM 724 C C . THR A 1 90 ? 8.006 -3.414 11.793 1.00 48.59 90 THR A C 1
ATOM 726 O O . THR A 1 90 ? 9.156 -3.358 12.224 1.00 48.59 90 THR A O 1
ATOM 729 N N . SER A 1 91 ? 7.040 -4.060 12.445 1.00 48.00 91 SER A N 1
ATOM 730 C CA . SER A 1 91 ? 7.352 -5.081 13.449 1.00 48.00 91 SER A CA 1
ATOM 731 C C . SER A 1 91 ? 7.810 -6.343 12.717 1.00 48.00 91 SER A C 1
ATOM 733 O O . SER A 1 91 ? 7.072 -6.818 11.852 1.00 48.00 91 SER A O 1
ATOM 735 N N . SER A 1 92 ? 9.020 -6.819 13.036 1.00 38.78 92 SER A N 1
ATOM 736 C CA . SER A 1 92 ? 9.565 -8.108 12.582 1.00 38.78 92 SER A CA 1
ATOM 737 C C . SER A 1 92 ? 8.669 -9.275 12.964 1.00 38.78 92 SER A C 1
ATOM 739 O O . SER A 1 92 ? 8.196 -9.243 14.126 1.00 38.78 92 SER A O 1
#

Foldseek 3Di:
DAWQDFFPDFFWKAQPLLRFTHHRDHGFDWDADQAFLQRHGDSSRDIDTTDRPGGDTDDDDDDDDDPVCPVVRPRDPDPRHGDDTDGPDTDD

Solvent-accessible surface area (backbone atoms only — not comparable to full-atom values): 5566 Å² total; per-residue (Å²): 64,35,24,72,32,47,36,84,32,62,41,28,41,36,22,70,73,60,74,43,59,37,72,62,44,61,77,41,59,46,48,69,56,60,40,21,46,70,68,49,76,36,66,48,59,44,66,49,71,47,67,66,77,37,81,52,74,39,73,49,81,73,88,83,71,70,88,87,29,68,89,84,46,77,75,50,96,48,84,70,40,76,62,78,72,50,57,94,66,70,69,132

Mean predicted aligned error: 5.54 Å